Protein AF-A0A4Y2WL04-F1 (afdb_monomer)

pLDDT: mean 79.42, std 12.65, range [35.5, 92.81]

Structure (mmCIF, N/CA/C/O backbone):
data_AF-A0A4Y2WL04-F1
#
_entry.id   AF-A0A4Y2WL04-F1
#
loop_
_atom_site.group_PDB
_atom_site.id
_atom_site.type_symbol
_atom_site.label_atom_id
_atom_site.label_alt_id
_atom_site.label_comp_id
_atom_site.label_asym_id
_atom_site.label_entity_id
_atom_site.label_seq_id
_atom_site.pdbx_PDB_ins_code
_atom_site.Cartn_x
_atom_site.Cartn_y
_atom_site.Cartn_z
_atom_site.occupancy
_atom_site.B_iso_or_equiv
_atom_site.auth_seq_id
_atom_site.auth_comp_id
_atom_site.auth_asym_id
_atom_site.auth_atom_id
_atom_site.pdbx_PDB_model_num
ATOM 1 N N . MET A 1 1 ? 14.098 -0.185 -24.403 1.00 44.84 1 MET A N 1
ATOM 2 C CA . MET A 1 1 ? 14.983 0.852 -23.835 1.00 44.84 1 MET A CA 1
ATOM 3 C C . MET A 1 1 ? 16.358 0.227 -23.662 1.00 44.84 1 MET A C 1
ATOM 5 O O . MET A 1 1 ? 16.456 -0.770 -22.962 1.00 44.84 1 MET A O 1
ATOM 9 N N . ALA A 1 2 ? 17.377 0.695 -24.384 1.00 35.50 2 ALA A N 1
ATOM 10 C CA . ALA A 1 2 ? 18.730 0.156 -24.260 1.00 35.50 2 ALA A CA 1
ATOM 11 C C . ALA A 1 2 ? 19.444 0.893 -23.122 1.00 35.50 2 ALA A C 1
ATOM 13 O O . ALA A 1 2 ? 19.768 2.070 -23.257 1.00 35.50 2 ALA A O 1
ATOM 14 N N . VAL A 1 3 ? 19.645 0.215 -21.993 1.00 47.19 3 VAL A N 1
ATOM 15 C CA . VAL A 1 3 ? 20.577 0.668 -20.960 1.00 47.19 3 VAL A CA 1
ATOM 16 C C . VAL A 1 3 ? 21.973 0.229 -21.390 1.00 47.19 3 VAL A C 1
ATOM 18 O O . VAL A 1 3 ? 22.305 -0.954 -21.375 1.00 47.19 3 VAL A O 1
ATOM 21 N N . PHE A 1 4 ? 22.778 1.176 -21.867 1.00 46.31 4 PHE A N 1
ATOM 22 C CA . PHE A 1 4 ? 24.177 0.913 -22.174 1.00 46.31 4 PHE A CA 1
ATOM 23 C C . PHE A 1 4 ? 24.945 0.810 -20.857 1.00 46.31 4 PHE A C 1
ATOM 25 O O . PHE A 1 4 ? 25.389 1.815 -20.310 1.00 46.31 4 PHE A O 1
ATOM 32 N N . ASN A 1 5 ? 25.104 -0.413 -20.351 1.00 56.41 5 ASN A N 1
ATOM 33 C CA . ASN A 1 5 ? 26.164 -0.703 -19.396 1.00 56.41 5 ASN A CA 1
ATOM 34 C C . ASN A 1 5 ? 27.483 -0.641 -20.173 1.00 56.41 5 ASN A C 1
ATOM 36 O O . ASN A 1 5 ? 27.885 -1.607 -20.823 1.00 56.41 5 ASN A O 1
ATOM 40 N N . LEU A 1 6 ? 28.136 0.523 -20.156 1.00 52.38 6 LEU A N 1
ATOM 41 C CA . LEU A 1 6 ? 29.555 0.595 -20.472 1.00 52.38 6 LEU A CA 1
ATOM 42 C C . LEU A 1 6 ? 30.251 -0.203 -19.377 1.00 52.38 6 LEU A C 1
ATOM 44 O O . LEU A 1 6 ? 30.324 0.245 -18.237 1.00 52.38 6 LEU A O 1
ATOM 48 N N . ALA A 1 7 ? 30.671 -1.419 -19.719 1.00 55.03 7 ALA A N 1
ATOM 49 C CA . ALA A 1 7 ? 31.438 -2.271 -18.834 1.00 55.03 7 ALA A CA 1
ATOM 50 C C . ALA A 1 7 ? 32.570 -1.448 -18.205 1.00 55.03 7 ALA A C 1
ATOM 52 O O . ALA A 1 7 ? 33.460 -0.965 -18.910 1.00 55.03 7 ALA A O 1
ATOM 53 N N . HIS A 1 8 ? 32.525 -1.280 -16.887 1.00 48.91 8 HIS A N 1
ATOM 54 C CA . HIS A 1 8 ? 33.720 -0.982 -16.125 1.00 48.91 8 HIS A CA 1
ATOM 55 C C . HIS A 1 8 ? 34.093 -2.257 -15.383 1.00 48.91 8 HIS A C 1
ATOM 57 O O . HIS A 1 8 ? 33.288 -2.820 -14.645 1.00 48.91 8 HIS A O 1
ATOM 63 N N . ASN A 1 9 ? 35.286 -2.747 -15.721 1.00 54.72 9 ASN A N 1
ATOM 64 C CA . ASN A 1 9 ? 35.934 -3.916 -15.148 1.00 54.72 9 ASN A CA 1
ATOM 65 C C . ASN A 1 9 ? 35.81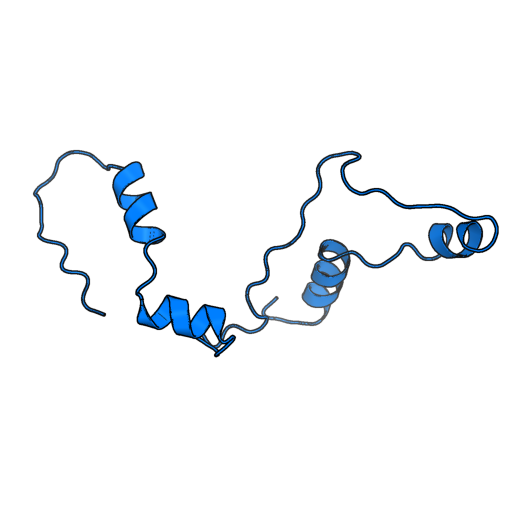9 -3.931 -13.621 1.00 54.72 9 ASN A C 1
ATOM 67 O O . ASN A 1 9 ? 35.952 -2.881 -12.998 1.00 54.72 9 ASN A O 1
ATOM 71 N N . ASP A 1 10 ? 35.631 -5.133 -13.069 1.00 61.22 10 ASP A N 1
ATOM 72 C CA . ASP A 1 10 ? 35.759 -5.507 -11.658 1.00 61.22 10 ASP A CA 1
ATOM 73 C C . ASP A 1 10 ? 36.376 -4.425 -10.765 1.00 61.22 10 ASP A C 1
ATOM 75 O O . ASP A 1 10 ? 37.590 -4.237 -10.769 1.00 61.22 10 ASP A O 1
ATOM 79 N N . THR A 1 11 ? 35.553 -3.721 -9.986 1.00 57.91 11 THR A N 1
ATOM 80 C CA . THR A 1 11 ? 35.873 -3.259 -8.625 1.00 57.91 11 THR A CA 1
ATOM 81 C C . THR A 1 11 ? 34.690 -2.479 -8.051 1.00 57.91 11 THR A C 1
ATOM 83 O O . THR A 1 11 ? 34.360 -1.395 -8.509 1.00 57.91 11 THR A O 1
ATOM 86 N N . GLN A 1 12 ? 34.111 -3.041 -6.984 1.00 60.28 12 GLN A N 1
ATOM 87 C CA . GLN A 1 12 ? 33.135 -2.433 -6.073 1.00 60.28 12 GLN A CA 1
ATOM 88 C C . GLN A 1 12 ? 31.658 -2.513 -6.514 1.00 60.28 12 GLN A C 1
ATOM 90 O O . GLN A 1 12 ? 31.191 -1.818 -7.408 1.00 60.28 12 GLN A O 1
ATOM 95 N N . HIS A 1 13 ? 30.908 -3.390 -5.835 1.00 69.81 13 HIS A N 1
ATOM 96 C CA . HIS A 1 13 ? 29.447 -3.443 -5.875 1.00 69.81 13 HIS A CA 1
ATOM 97 C C . HIS A 1 13 ? 28.899 -2.160 -5.235 1.00 69.81 13 HIS A C 1
ATOM 99 O O . HIS A 1 13 ? 28.680 -2.105 -4.026 1.00 69.81 13 HIS A O 1
ATOM 105 N N . ASP A 1 14 ? 28.776 -1.097 -6.026 1.00 81.00 14 ASP A N 1
ATOM 106 C CA . ASP A 1 14 ? 28.173 0.154 -5.579 1.00 81.00 14 ASP A CA 1
ATOM 107 C C . ASP A 1 14 ? 26.648 -0.014 -5.508 1.00 81.00 14 ASP A C 1
ATOM 109 O O . ASP A 1 14 ? 25.916 0.173 -6.485 1.00 81.00 14 ASP A O 1
ATOM 113 N N . GLU A 1 15 ? 26.175 -0.420 -4.328 1.00 84.00 15 GLU A N 1
ATOM 114 C CA . GLU A 1 15 ? 24.752 -0.578 -4.025 1.00 84.00 15 GLU A CA 1
ATOM 115 C C . GLU A 1 15 ? 23.972 0.725 -4.226 1.00 84.00 15 GLU A C 1
ATOM 117 O O . GLU A 1 15 ? 22.804 0.674 -4.610 1.00 84.00 15 GLU A O 1
ATOM 122 N N . VAL A 1 16 ? 24.602 1.888 -4.009 1.00 84.25 16 VAL A N 1
ATOM 123 C CA . VAL A 1 16 ? 23.950 3.196 -4.155 1.00 84.25 16 VAL A CA 1
ATOM 124 C C . VAL A 1 16 ? 23.688 3.473 -5.627 1.00 84.25 16 VAL A C 1
ATOM 126 O O . VAL A 1 16 ? 22.549 3.753 -5.998 1.00 84.25 16 VAL A O 1
ATOM 129 N N . GLN A 1 17 ? 24.695 3.310 -6.486 1.00 84.00 17 GLN A N 1
ATOM 130 C CA . GLN A 1 17 ? 24.522 3.486 -7.928 1.00 84.00 17 GLN A CA 1
ATOM 131 C C . GLN A 1 17 ? 23.509 2.482 -8.498 1.00 84.00 17 GLN A C 1
ATOM 133 O O . GLN A 1 17 ? 22.656 2.842 -9.315 1.00 84.00 17 GLN A O 1
ATOM 138 N N . LEU A 1 18 ? 23.560 1.223 -8.054 1.00 84.38 18 LEU A N 1
ATOM 139 C CA . LEU A 1 18 ? 22.606 0.200 -8.482 1.00 84.38 18 LEU A CA 1
ATOM 140 C C . LEU A 1 18 ? 21.174 0.547 -8.050 1.00 84.38 18 LEU A C 1
ATOM 142 O O . LEU A 1 18 ? 20.230 0.388 -8.829 1.00 84.38 18 LEU A O 1
ATOM 146 N N . TYR A 1 19 ? 21.017 1.059 -6.831 1.00 81.50 19 TYR A N 1
ATOM 147 C CA . TYR A 1 19 ? 19.741 1.523 -6.303 1.00 81.50 19 TYR A CA 1
ATOM 148 C C . TYR A 1 19 ? 19.191 2.719 -7.089 1.00 81.50 19 TYR A C 1
ATOM 150 O O . TYR A 1 19 ? 18.004 2.740 -7.418 1.00 81.50 19 TYR A O 1
ATOM 158 N N . GLU A 1 20 ? 20.031 3.694 -7.438 1.00 82.94 20 GLU A N 1
ATOM 159 C CA . GLU A 1 20 ? 19.632 4.854 -8.243 1.00 82.94 20 GLU A CA 1
ATOM 160 C C . GLU A 1 20 ? 19.194 4.448 -9.656 1.00 82.94 20 GLU A C 1
ATOM 162 O O . GLU A 1 20 ? 18.124 4.861 -10.112 1.00 82.94 20 GLU A O 1
ATOM 167 N N . ILE A 1 21 ? 19.959 3.579 -10.324 1.00 84.00 21 ILE A N 1
ATOM 168 C CA . ILE A 1 21 ? 19.625 3.072 -11.664 1.00 84.00 21 ILE A CA 1
ATOM 169 C C . ILE A 1 21 ? 18.319 2.270 -11.631 1.00 84.00 21 ILE A C 1
ATOM 171 O O . ILE A 1 21 ? 17.469 2.454 -12.501 1.00 84.00 21 ILE A O 1
ATOM 175 N N . GLY A 1 22 ? 18.111 1.431 -10.613 1.00 79.62 22 GLY A N 1
ATOM 176 C CA . GLY A 1 22 ? 16.882 0.648 -10.453 1.00 79.62 22 GLY A CA 1
ATOM 177 C C . GLY A 1 22 ? 15.617 1.489 -10.232 1.00 79.62 22 GLY A C 1
ATOM 178 O O . GLY A 1 22 ? 14.510 0.992 -10.439 1.00 79.62 22 GLY A O 1
ATOM 179 N N . ARG A 1 23 ? 15.755 2.759 -9.827 1.00 78.00 23 ARG A N 1
ATOM 180 C CA . ARG A 1 23 ? 14.634 3.697 -9.624 1.00 78.00 23 ARG A CA 1
ATOM 181 C C . ARG A 1 23 ? 14.467 4.707 -10.754 1.00 78.00 23 ARG A C 1
ATOM 183 O O . ARG A 1 23 ? 13.502 5.475 -10.719 1.00 78.00 23 ARG A O 1
ATOM 190 N N . TYR A 1 24 ? 15.367 4.725 -11.735 1.00 83.75 24 TYR A N 1
ATOM 191 C CA . TYR A 1 24 ? 15.243 5.611 -12.883 1.00 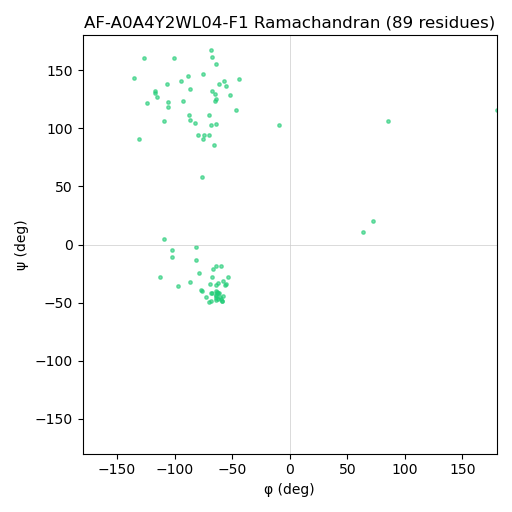83.75 24 TYR A CA 1
ATOM 192 C C . TYR A 1 24 ? 13.997 5.249 -13.701 1.00 83.75 24 TYR A C 1
ATOM 194 O O . TYR A 1 24 ? 13.831 4.113 -14.137 1.00 83.75 24 TYR A O 1
ATOM 202 N N . LEU A 1 25 ? 13.130 6.238 -13.920 1.00 82.88 25 LEU A N 1
ATOM 203 C CA . LEU A 1 25 ? 11.946 6.128 -14.767 1.00 82.88 25 LEU A CA 1
ATOM 204 C C . LEU A 1 25 ? 12.123 7.068 -15.956 1.00 82.88 25 LEU A C 1
ATOM 206 O O . LEU A 1 25 ? 12.394 8.258 -15.767 1.00 82.88 25 LEU A O 1
ATOM 210 N N . SER A 1 26 ? 11.975 6.561 -17.179 1.00 86.88 26 SER A N 1
ATOM 211 C CA . SER A 1 26 ? 12.099 7.410 -18.365 1.00 86.88 26 SER A CA 1
ATOM 212 C C . SER A 1 26 ? 11.004 8.479 -18.400 1.00 86.88 26 SER A C 1
ATOM 214 O O . SER A 1 26 ? 9.912 8.293 -17.862 1.00 86.88 26 SER A O 1
ATOM 216 N N . SER A 1 27 ? 11.249 9.600 -19.088 1.00 88.69 27 SER A N 1
ATOM 217 C CA . SER A 1 27 ? 10.240 10.660 -19.231 1.00 88.69 27 SER A CA 1
ATOM 218 C C . SER A 1 27 ? 8.932 10.148 -19.847 1.00 88.69 27 SER A C 1
ATOM 220 O O . SER A 1 27 ? 7.857 10.595 -19.460 1.00 88.69 27 SER A O 1
ATOM 222 N N . ASN A 1 28 ? 9.011 9.189 -20.777 1.00 87.50 28 ASN A N 1
ATOM 223 C CA . ASN A 1 28 ? 7.832 8.578 -21.384 1.00 87.50 28 ASN A CA 1
ATOM 224 C C . ASN A 1 28 ? 7.049 7.725 -20.372 1.00 87.50 28 ASN A C 1
ATOM 226 O O . ASN A 1 28 ? 5.847 7.929 -20.225 1.00 87.50 28 ASN A O 1
ATOM 230 N N . GLU A 1 29 ? 7.723 6.845 -19.626 1.00 84.69 29 GLU A N 1
ATOM 231 C CA . GLU A 1 29 ? 7.079 6.017 -18.596 1.00 84.69 29 GLU A CA 1
ATOM 232 C C . GLU A 1 29 ? 6.505 6.865 -17.454 1.00 84.69 29 GLU A C 1
ATOM 234 O O . GLU A 1 29 ? 5.436 6.554 -16.930 1.00 84.69 29 GLU A O 1
ATOM 239 N N . ALA A 1 30 ? 7.169 7.967 -17.089 1.00 86.69 30 ALA A N 1
ATOM 240 C CA . ALA A 1 30 ? 6.673 8.911 -16.092 1.00 86.69 30 ALA A CA 1
ATOM 241 C C . ALA A 1 30 ? 5.353 9.558 -16.532 1.00 86.69 30 ALA A C 1
ATOM 243 O O . ALA A 1 30 ? 4.396 9.581 -15.758 1.00 86.69 30 ALA A O 1
ATOM 244 N N . VAL A 1 31 ? 5.269 10.026 -17.783 1.00 91.44 31 VAL A N 1
ATOM 245 C CA . VAL A 1 31 ? 4.023 10.562 -18.356 1.00 91.44 31 VAL A CA 1
ATOM 246 C C . VAL A 1 31 ? 2.943 9.480 -18.415 1.00 91.44 31 VAL A C 1
ATOM 248 O O . VAL A 1 31 ? 1.805 9.744 -18.034 1.00 91.44 31 VAL A O 1
ATOM 251 N N . TRP A 1 32 ? 3.297 8.254 -18.809 1.00 87.62 32 TRP A N 1
ATOM 252 C CA . TRP A 1 32 ? 2.378 7.109 -18.838 1.00 87.62 32 TRP A CA 1
ATOM 253 C C . TRP A 1 32 ? 1.773 6.830 -17.458 1.00 87.62 32 TRP A C 1
ATOM 255 O O . TRP A 1 32 ? 0.561 6.661 -17.326 1.00 87.62 32 TRP A O 1
ATOM 265 N N . LYS A 1 33 ? 2.612 6.868 -16.414 1.00 83.19 33 LYS A N 1
ATOM 266 C CA . LYS A 1 33 ? 2.207 6.677 -15.018 1.00 83.19 33 LYS A CA 1
ATOM 267 C C . LYS A 1 33 ? 1.335 7.822 -14.499 1.00 83.19 33 LYS A C 1
ATOM 269 O O . LYS A 1 33 ? 0.351 7.556 -13.817 1.00 83.19 33 LYS A O 1
ATOM 274 N N . ILE A 1 34 ? 1.665 9.076 -14.829 1.00 85.62 34 ILE A N 1
ATOM 275 C CA . ILE A 1 34 ? 0.876 10.264 -14.446 1.00 85.62 34 ILE A CA 1
ATOM 276 C C . ILE A 1 34 ? -0.515 10.232 -15.087 1.00 85.62 34 ILE A C 1
ATOM 278 O O . ILE A 1 34 ? -1.498 10.574 -14.435 1.00 85.62 34 ILE A O 1
ATOM 282 N N . LEU A 1 35 ? -0.605 9.806 -16.347 1.00 88.62 35 LEU A N 1
ATOM 283 C CA . LEU A 1 35 ? -1.869 9.700 -17.078 1.00 88.62 35 LEU A CA 1
ATOM 284 C C . LEU A 1 35 ? -2.649 8.411 -16.759 1.00 88.62 35 LEU A C 1
ATOM 286 O O . LEU A 1 35 ? -3.754 8.233 -17.262 1.00 88.62 35 LEU A O 1
ATOM 290 N N . GLY A 1 36 ? -2.103 7.529 -15.914 1.00 81.56 36 GLY A N 1
ATOM 291 C CA . GLY A 1 36 ? -2.773 6.310 -15.457 1.00 81.56 36 GLY A CA 1
ATOM 292 C C . GLY A 1 36 ? -2.886 5.213 -16.517 1.00 81.56 36 GLY A C 1
ATOM 293 O O . GLY A 1 36 ? -3.727 4.325 -16.389 1.00 81.56 36 GLY A O 1
ATOM 294 N N . PHE A 1 37 ? -2.066 5.253 -17.566 1.00 83.38 37 PHE A N 1
ATOM 295 C CA . PHE A 1 37 ? -2.072 4.215 -18.589 1.00 83.38 37 PHE A CA 1
ATOM 296 C C . PHE A 1 37 ? -1.385 2.930 -18.085 1.00 83.38 37 PHE A C 1
ATOM 298 O O . PHE A 1 37 ? -0.405 3.005 -17.335 1.00 83.38 37 PHE A O 1
ATOM 305 N N . PRO A 1 38 ? -1.842 1.738 -18.513 1.00 77.62 38 PRO A N 1
ATOM 306 C CA . PRO A 1 38 ? -1.200 0.483 -18.142 1.00 77.62 38 PRO A CA 1
ATOM 307 C C . PRO A 1 38 ? 0.216 0.412 -18.737 1.00 77.62 38 PRO A C 1
ATOM 309 O O . PRO A 1 38 ? 0.399 0.552 -19.945 1.00 77.62 38 PRO A O 1
ATOM 312 N N . ILE A 1 39 ? 1.219 0.224 -17.872 1.00 76.62 39 ILE A N 1
ATOM 313 C CA . ILE A 1 39 ? 2.637 0.053 -18.256 1.00 76.62 39 ILE A CA 1
ATOM 314 C C . ILE A 1 39 ? 3.006 -1.436 -18.305 1.00 76.62 39 ILE A C 1
ATOM 316 O O . ILE A 1 39 ? 3.783 -1.875 -19.149 1.00 76.62 39 ILE A O 1
ATOM 320 N N . HIS A 1 40 ? 2.430 -2.222 -17.398 1.00 72.50 40 HIS A N 1
ATOM 321 C CA . HIS A 1 40 ? 2.622 -3.662 -17.312 1.00 72.50 40 HIS A CA 1
ATOM 322 C C . HIS A 1 40 ? 1.267 -4.332 -17.110 1.00 72.50 40 HIS A C 1
ATOM 324 O O . HIS A 1 40 ? 0.438 -3.823 -16.356 1.00 72.50 40 HIS A O 1
ATOM 330 N N . GLU A 1 41 ? 1.075 -5.496 -17.723 1.00 71.00 41 GLU A N 1
ATOM 331 C CA . GLU A 1 41 ? -0.085 -6.368 -17.506 1.00 71.00 41 GLU A CA 1
ATOM 332 C C . GLU A 1 41 ? 0.053 -7.114 -16.168 1.00 71.00 41 GLU A C 1
A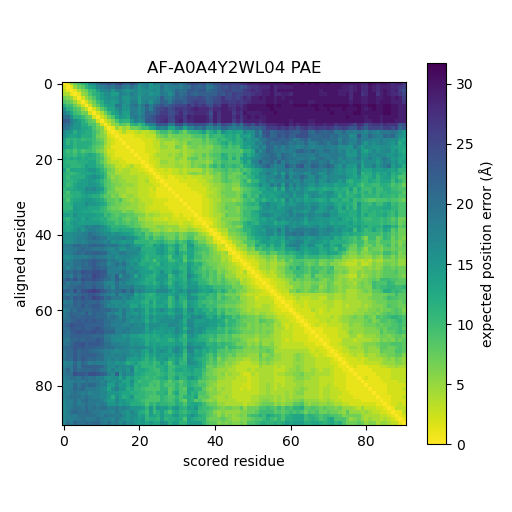TOM 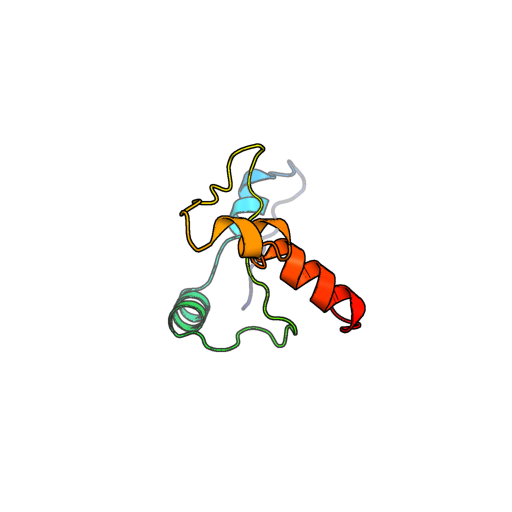334 O O . GLU A 1 41 ? 0.131 -8.337 -16.112 1.00 71.00 41 GLU A O 1
ATOM 339 N N . ARG A 1 42 ? 0.178 -6.367 -15.064 1.00 68.06 42 ARG A N 1
ATOM 340 C CA . ARG A 1 42 ? 0.164 -6.937 -13.712 1.00 68.06 42 ARG A CA 1
ATOM 341 C C . ARG A 1 42 ? -1.260 -6.910 -13.183 1.00 68.06 42 ARG A C 1
ATOM 343 O O . ARG A 1 42 ? -1.884 -5.848 -13.125 1.00 68.06 42 ARG A O 1
ATOM 350 N N . HIS A 1 43 ? -1.750 -8.078 -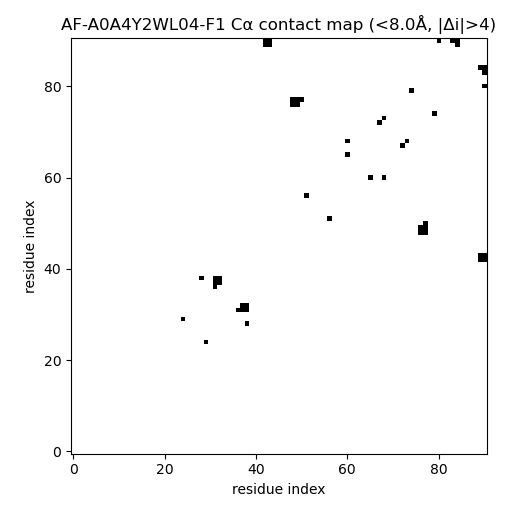12.798 1.00 63.72 43 HIS A N 1
ATOM 351 C CA . HIS A 1 43 ? -3.023 -8.243 -12.118 1.00 63.72 43 HIS A CA 1
ATOM 352 C C . HIS A 1 43 ? -2.781 -8.979 -10.799 1.00 63.72 43 HIS A C 1
ATOM 354 O O . HIS A 1 43 ? -2.208 -10.064 -10.846 1.00 63.72 43 HIS A O 1
ATOM 360 N N . PRO A 1 44 ? -3.161 -8.378 -9.655 1.00 68.75 44 PRO A N 1
ATOM 361 C CA . PRO A 1 44 ? -3.680 -7.009 -9.488 1.00 68.75 44 PRO A CA 1
ATOM 362 C C . PRO A 1 44 ? -2.624 -5.915 -9.778 1.00 68.75 44 PRO A C 1
ATOM 364 O O . PRO A 1 44 ? -1.417 -6.165 -9.794 1.00 68.75 44 PRO A O 1
ATOM 367 N N . THR A 1 45 ? -3.065 -4.673 -10.031 1.00 68.44 45 THR A N 1
ATOM 368 C CA . THR A 1 45 ? -2.149 -3.522 -10.161 1.00 68.44 45 THR A CA 1
ATOM 369 C C . THR A 1 45 ? -1.288 -3.415 -8.901 1.00 68.44 45 THR A C 1
ATOM 371 O O . THR A 1 45 ? -1.805 -3.520 -7.792 1.00 68.44 45 THR A O 1
ATOM 374 N N . VAL A 1 46 ? 0.019 -3.164 -9.045 1.00 72.12 46 VAL A N 1
ATOM 375 C CA . VAL A 1 46 ? 0.901 -2.970 -7.883 1.00 72.12 46 VAL A CA 1
ATOM 376 C C . VAL A 1 46 ? 0.525 -1.665 -7.181 1.00 72.12 46 VAL A C 1
ATOM 378 O O . VAL A 1 46 ? 0.867 -0.576 -7.646 1.00 72.12 46 VAL A O 1
ATOM 381 N N . ILE A 1 47 ? -0.186 -1.782 -6.062 1.00 73.06 47 ILE A N 1
ATOM 382 C CA . ILE A 1 47 ? -0.593 -0.667 -5.206 1.00 73.06 47 ILE A CA 1
ATOM 383 C C . ILE A 1 47 ? 0.262 -0.701 -3.941 1.00 73.06 47 ILE A C 1
ATOM 385 O O . ILE A 1 47 ? 0.522 -1.759 -3.372 1.00 73.06 47 ILE A O 1
ATOM 389 N N . HIS A 1 48 ? 0.717 0.468 -3.493 1.00 78.69 48 HIS A N 1
ATOM 390 C CA . HIS A 1 48 ? 1.437 0.574 -2.231 1.00 78.69 48 HIS A CA 1
ATOM 391 C C . HIS A 1 48 ? 0.470 0.332 -1.064 1.00 78.69 48 HIS A C 1
ATOM 393 O O . HIS A 1 48 ? -0.405 1.159 -0.800 1.00 78.69 48 HIS A O 1
ATOM 399 N N . LEU A 1 49 ? 0.640 -0.784 -0.355 1.00 83.06 49 LEU A N 1
ATOM 400 C CA . LEU A 1 49 ? -0.131 -1.084 0.850 1.00 83.06 49 LEU A CA 1
ATOM 401 C C . LEU A 1 49 ? 0.242 -0.111 1.970 1.00 83.06 49 LEU A C 1
ATOM 403 O O . LEU A 1 49 ? 1.418 0.129 2.251 1.00 83.06 49 LEU A O 1
ATOM 407 N N . SER A 1 50 ? -0.765 0.464 2.624 1.00 81.12 50 SER A N 1
ATOM 408 C CA . SER A 1 50 ? -0.539 1.325 3.782 1.00 81.12 50 SER A CA 1
ATOM 409 C C . SER A 1 50 ? -0.291 0.458 5.015 1.00 81.12 50 SER A C 1
ATOM 411 O O . SER A 1 50 ? -1.228 0.024 5.682 1.00 81.12 50 SER A O 1
ATOM 413 N N . VAL A 1 51 ? 0.982 0.201 5.314 1.00 80.25 51 VAL A N 1
ATOM 414 C CA . VAL A 1 51 ? 1.394 -0.435 6.569 1.00 80.25 51 VAL A CA 1
ATOM 415 C C . VAL A 1 51 ? 1.583 0.660 7.613 1.00 80.25 51 VAL A C 1
ATOM 417 O O . VAL A 1 51 ? 2.478 1.499 7.504 1.00 80.25 51 VAL A O 1
ATOM 420 N N . HIS A 1 52 ? 0.700 0.685 8.605 1.00 83.06 52 HIS A N 1
ATOM 421 C CA . HIS A 1 52 ? 0.774 1.631 9.712 1.00 83.06 52 HIS A CA 1
ATOM 422 C C . HIS A 1 52 ? 1.637 1.055 10.841 1.00 83.06 52 HIS A C 1
ATOM 424 O O . HIS A 1 52 ? 1.616 -0.146 11.098 1.00 83.06 52 HIS A O 1
ATOM 430 N N . LEU A 1 53 ? 2.386 1.920 11.532 1.00 86.12 53 LEU A N 1
ATOM 431 C CA . LEU A 1 53 ? 3.045 1.557 12.790 1.00 86.12 53 LEU A CA 1
ATOM 432 C C . LEU A 1 53 ? 1.997 1.334 13.891 1.00 86.12 53 LEU A C 1
ATOM 434 O O . LEU A 1 53 ? 0.835 1.726 13.743 1.00 86.12 53 LEU A O 1
ATOM 438 N N . GLU A 1 54 ? 2.413 0.748 15.014 1.00 82.75 54 GLU A N 1
ATOM 439 C CA . GLU A 1 54 ? 1.561 0.620 16.198 1.00 82.75 54 GLU A CA 1
ATOM 440 C C . GLU A 1 54 ? 0.971 1.992 16.578 1.00 82.75 54 GLU A C 1
ATOM 442 O O . GLU A 1 54 ? 1.688 2.990 16.655 1.00 82.75 54 GLU A O 1
ATOM 447 N N . ASN A 1 55 ? -0.352 2.061 16.764 1.00 81.56 55 ASN A N 1
ATOM 448 C CA . ASN A 1 55 ? -1.112 3.299 17.010 1.00 81.56 55 ASN A CA 1
ATOM 449 C C . ASN A 1 55 ? -1.095 4.339 15.861 1.00 81.56 55 ASN A C 1
ATOM 451 O O . ASN A 1 55 ? -1.566 5.466 16.033 1.00 81.56 55 ASN A O 1
ATOM 455 N N . GLY A 1 56 ? -0.595 3.977 14.674 1.00 84.06 56 GLY A N 1
ATOM 456 C CA . GLY A 1 56 ? -0.521 4.841 13.489 1.00 84.06 56 GLY A CA 1
ATOM 457 C C . GLY A 1 56 ? -1.822 4.939 12.686 1.00 84.06 56 GLY A C 1
ATOM 458 O O . GLY A 1 56 ? -1.960 5.833 11.851 1.00 84.06 56 GLY A O 1
ATOM 459 N N . GLN A 1 57 ? -2.786 4.055 12.948 1.00 85.12 57 GLN A N 1
ATOM 460 C CA . GLN A 1 57 ? -4.098 4.057 12.309 1.00 85.12 57 GLN A CA 1
ATOM 461 C C . GLN A 1 57 ? -5.171 4.496 13.309 1.00 85.12 57 GLN A C 1
ATOM 463 O O . GLN A 1 57 ? -5.536 3.756 14.220 1.00 85.12 57 GLN A O 1
ATOM 468 N N . ARG A 1 58 ? -5.675 5.726 13.157 1.00 86.50 58 ARG A N 1
ATOM 469 C CA . ARG A 1 58 ? -6.698 6.286 14.052 1.00 86.50 58 ARG A CA 1
ATOM 470 C C . ARG A 1 58 ? -8.101 5.901 13.594 1.00 86.50 58 ARG A C 1
ATOM 472 O O . ARG A 1 58 ? -8.444 6.081 12.429 1.00 86.50 58 ARG A O 1
ATOM 479 N N . VAL A 1 59 ? -8.927 5.457 14.539 1.00 85.69 59 VAL A N 1
ATOM 480 C CA . VAL A 1 59 ? -10.359 5.199 14.343 1.00 85.69 59 VAL A CA 1
ATOM 481 C C . VAL A 1 59 ? -11.146 6.149 15.239 1.00 85.69 59 VAL A C 1
ATOM 483 O O . VAL A 1 59 ? -10.843 6.289 16.422 1.00 85.69 59 VAL A O 1
ATOM 486 N N . TYR A 1 60 ? -12.138 6.828 14.667 1.00 89.12 60 TYR A N 1
ATOM 487 C CA . TYR A 1 60 ? -12.993 7.760 15.399 1.00 89.12 60 TYR A CA 1
ATOM 488 C C . TYR A 1 60 ? -14.265 7.063 15.874 1.00 89.12 60 TYR A C 1
ATOM 490 O O . TYR A 1 60 ? -14.869 6.291 15.133 1.00 89.12 60 TYR A O 1
ATOM 498 N N . PHE A 1 61 ? -14.701 7.383 17.087 1.00 91.12 61 PHE A N 1
ATOM 499 C CA . PHE A 1 61 ? -15.905 6.823 17.689 1.00 91.12 61 PHE A CA 1
ATOM 500 C C . PHE A 1 61 ? -16.927 7.933 17.942 1.00 91.12 61 PHE A C 1
ATOM 502 O O . PHE A 1 61 ? -16.583 8.986 18.476 1.00 91.12 61 PHE A O 1
ATOM 509 N N . THR A 1 62 ? -18.174 7.702 17.540 1.00 92.81 62 THR A N 1
ATOM 510 C CA . THR A 1 62 ? -19.343 8.533 17.864 1.00 92.81 62 THR A CA 1
ATOM 511 C C . THR A 1 62 ? -20.426 7.651 18.472 1.00 92.81 62 THR A C 1
ATOM 513 O O . THR A 1 62 ? -20.410 6.432 18.295 1.00 92.81 62 THR A O 1
ATOM 516 N N . THR A 1 63 ? -21.376 8.249 19.187 1.00 92.12 63 THR A N 1
ATOM 517 C CA . THR A 1 63 ? -22.478 7.534 19.851 1.00 92.12 63 THR A CA 1
ATOM 518 C 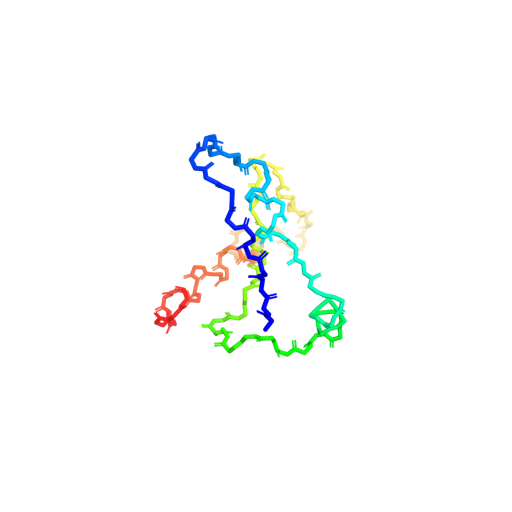C . THR A 1 63 ? -23.274 6.632 18.908 1.00 92.12 63 THR A C 1
ATOM 520 O O . THR A 1 63 ? -23.783 5.600 19.333 1.00 92.12 63 THR A O 1
ATOM 523 N N . GLU A 1 64 ? -23.322 6.975 17.624 1.00 91.88 64 GLU A N 1
ATOM 524 C CA . GLU A 1 64 ? -24.045 6.248 16.585 1.00 91.88 64 GLU A CA 1
ATOM 525 C C . GLU A 1 64 ? -23.213 5.111 15.970 1.00 91.88 64 GLU A C 1
ATOM 527 O O . GLU A 1 64 ? -23.778 4.094 15.584 1.00 91.88 64 GLU A O 1
ATOM 532 N N . ASN A 1 65 ? -21.882 5.252 15.884 1.00 89.19 65 ASN A N 1
ATOM 533 C CA . ASN A 1 65 ? -21.022 4.322 15.134 1.00 89.19 65 ASN A CA 1
ATOM 534 C C . ASN A 1 65 ? -20.252 3.313 16.001 1.00 89.19 65 ASN A C 1
ATOM 536 O O . ASN A 1 65 ? -19.653 2.387 15.457 1.00 89.19 65 ASN A O 1
ATOM 540 N N . VAL A 1 66 ? -20.228 3.484 17.328 1.00 90.31 66 VAL A N 1
ATOM 541 C CA . VAL A 1 66 ? -19.422 2.641 18.232 1.00 90.31 66 VAL A CA 1
ATOM 542 C C . VAL A 1 66 ? -19.803 1.169 18.119 1.00 90.31 66 VAL A C 1
ATOM 544 O O . VAL A 1 66 ? -18.921 0.328 17.969 1.00 90.31 66 VAL A O 1
ATOM 547 N N . LEU A 1 67 ? -21.101 0.854 18.174 1.00 91.12 67 LEU A N 1
ATOM 548 C CA . LEU A 1 67 ? -21.564 -0.536 18.122 1.00 91.12 67 LEU A CA 1
ATOM 549 C C . LEU A 1 67 ? -21.215 -1.187 16.782 1.00 91.12 67 LEU A C 1
ATOM 551 O O . LEU A 1 67 ? -20.693 -2.298 16.760 1.00 91.12 67 LEU A O 1
ATOM 555 N N . GLU A 1 68 ? -21.435 -0.463 15.686 1.00 89.00 68 GLU A N 1
ATOM 556 C CA . GLU A 1 68 ? -21.125 -0.933 14.338 1.00 89.00 68 GLU A CA 1
ATOM 557 C C . GLU A 1 68 ? -19.620 -1.155 14.155 1.00 89.00 68 GLU A C 1
ATOM 559 O O . GLU A 1 68 ? -19.218 -2.233 13.741 1.00 89.00 68 GLU A O 1
ATOM 564 N N . ARG A 1 69 ? -18.767 -0.200 14.549 1.00 87.56 69 ARG A N 1
ATOM 565 C CA . ARG A 1 69 ? -17.305 -0.301 14.379 1.00 87.56 69 ARG A CA 1
ATOM 566 C C . ARG A 1 69 ? -16.642 -1.378 15.229 1.00 87.56 69 ARG A C 1
ATOM 568 O O . ARG A 1 69 ? -15.584 -1.872 14.851 1.00 87.56 69 ARG A O 1
ATOM 575 N N . VAL A 1 70 ? -17.218 -1.707 16.384 1.00 87.25 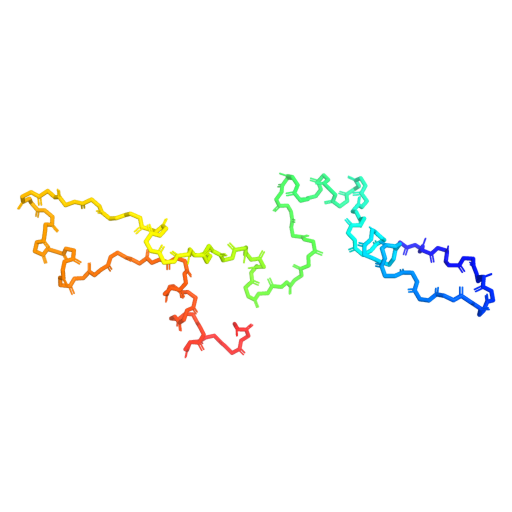70 VAL A N 1
ATOM 576 C CA . VAL A 1 70 ? -16.721 -2.796 17.239 1.00 87.25 70 VAL A CA 1
ATOM 577 C C . VAL A 1 70 ? -17.122 -4.157 16.671 1.00 87.25 70 VAL A C 1
ATOM 579 O O . VAL A 1 70 ? -16.327 -5.091 16.721 1.00 87.25 70 VAL A O 1
ATOM 582 N N . GLN A 1 71 ? -18.338 -4.276 16.132 1.00 89.00 71 GLN A N 1
ATOM 583 C CA . GLN A 1 71 ? -18.826 -5.524 15.540 1.00 89.00 71 GLN A CA 1
ATOM 584 C C . GLN A 1 71 ? -18.231 -5.784 14.154 1.00 89.00 71 GLN A C 1
ATOM 586 O O . GLN A 1 71 ? -17.882 -6.917 13.833 1.00 89.00 71 GLN A O 1
ATOM 591 N N . VAL A 1 72 ? -18.112 -4.733 13.347 1.00 87.88 72 VAL A N 1
ATOM 592 C CA . VAL A 1 72 ? -17.613 -4.761 11.975 1.00 87.88 72 VAL A CA 1
ATOM 593 C C . VAL A 1 72 ? -16.564 -3.657 11.835 1.00 87.88 72 VAL A C 1
ATOM 595 O O . VAL A 1 72 ? -16.890 -2.504 11.530 1.00 87.88 72 VAL A O 1
ATOM 598 N N . PRO A 1 73 ? -15.285 -3.980 12.091 1.00 84.88 73 PRO A N 1
ATOM 599 C CA . PRO A 1 73 ? -14.201 -3.043 11.867 1.00 84.88 73 PRO A CA 1
ATOM 600 C C . PRO A 1 73 ? -14.184 -2.583 10.404 1.00 84.88 73 PRO A C 1
ATOM 602 O O . PRO A 1 73 ? -14.408 -3.397 9.505 1.00 84.88 73 PRO A O 1
ATOM 605 N N . PRO A 1 74 ? -13.905 -1.296 10.139 1.00 84.31 74 PRO A N 1
ATOM 606 C CA . PRO A 1 74 ? -13.798 -0.804 8.776 1.00 84.31 74 PRO A CA 1
ATOM 607 C C . PRO A 1 74 ? -12.660 -1.511 8.039 1.00 84.31 74 PRO A C 1
ATOM 609 O O . PRO A 1 74 ? -11.570 -1.701 8.584 1.00 84.31 74 PRO A O 1
ATOM 612 N N . GLU A 1 75 ? -12.915 -1.860 6.783 1.00 86.88 75 GLU A N 1
ATOM 613 C CA . GLU A 1 75 ? -11.929 -2.516 5.939 1.00 86.88 75 GLU A CA 1
ATOM 614 C C . GLU A 1 75 ? -10.740 -1.584 5.672 1.00 86.88 75 GLU A C 1
ATOM 616 O O . GLU A 1 75 ? -10.879 -0.416 5.301 1.00 86.88 75 GLU A O 1
ATOM 621 N N . THR A 1 76 ? -9.544 -2.111 5.900 1.00 87.44 76 THR A N 1
ATOM 622 C CA . THR A 1 76 ? -8.265 -1.458 5.623 1.00 87.44 76 THR A CA 1
ATOM 623 C C . THR A 1 76 ? -7.689 -1.998 4.319 1.00 87.44 76 THR A C 1
ATOM 625 O O . THR A 1 76 ? -8.025 -3.105 3.904 1.00 87.44 76 THR A O 1
ATOM 628 N N . THR A 1 77 ? -6.760 -1.272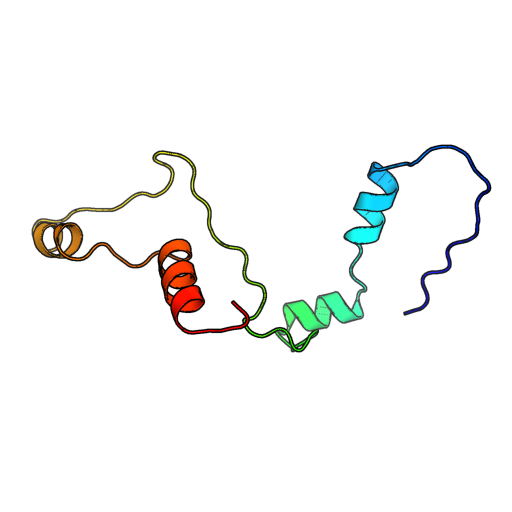 3.694 1.00 87.31 77 THR A N 1
ATOM 629 C CA . THR A 1 77 ? -6.058 -1.763 2.491 1.00 87.31 77 THR A CA 1
ATOM 630 C C . THR A 1 77 ? -5.373 -3.116 2.725 1.00 87.31 77 THR A C 1
ATOM 632 O O . THR A 1 77 ? -5.355 -3.960 1.835 1.00 87.31 77 THR A O 1
ATOM 635 N N . LEU A 1 78 ? -4.863 -3.354 3.937 1.00 86.38 78 LEU A N 1
ATOM 636 C CA . LEU A 1 78 ? -4.205 -4.599 4.326 1.00 86.38 78 LEU A CA 1
ATOM 637 C C . LEU A 1 78 ? -5.202 -5.753 4.501 1.00 86.38 78 LEU A C 1
ATOM 639 O O . LEU A 1 78 ? -4.965 -6.851 4.006 1.00 86.38 78 LEU A O 1
ATOM 643 N N . THR A 1 79 ? -6.333 -5.525 5.170 1.00 88.44 79 THR A N 1
ATOM 644 C CA . THR A 1 79 ? -7.367 -6.564 5.339 1.00 88.44 79 THR A CA 1
ATOM 645 C C . THR A 1 79 ? -8.072 -6.884 4.021 1.00 88.44 79 THR A C 1
ATOM 647 O O . THR A 1 79 ? -8.392 -8.046 3.768 1.00 88.44 79 THR A O 1
ATOM 650 N N . ALA A 1 80 ? -8.251 -5.876 3.162 1.00 88.69 80 ALA A N 1
ATOM 651 C CA . ALA A 1 80 ? -8.721 -6.048 1.791 1.00 88.69 80 ALA A CA 1
ATOM 652 C C . ALA A 1 80 ? -7.769 -6.953 1.000 1.00 88.69 80 ALA A C 1
ATOM 654 O O . ALA A 1 80 ? -8.198 -7.915 0.367 1.00 88.69 80 ALA A O 1
ATOM 655 N N . PHE A 1 81 ? -6.460 -6.699 1.105 1.00 86.94 81 PHE A N 1
ATOM 656 C CA . PHE A 1 81 ? -5.431 -7.514 0.465 1.00 86.94 81 PHE A CA 1
ATOM 657 C C . PHE A 1 81 ? -5.457 -8.971 0.945 1.00 86.94 81 PHE A C 1
ATOM 659 O O . PHE A 1 81 ? -5.462 -9.878 0.123 1.00 86.94 81 PHE A O 1
ATOM 666 N N . PHE A 1 82 ? -5.579 -9.224 2.251 1.00 89.69 82 PHE A N 1
ATOM 667 C CA . PHE A 1 82 ? -5.710 -10.600 2.748 1.00 89.69 82 PHE A CA 1
ATOM 668 C C . PHE A 1 82 ? -6.965 -11.314 2.252 1.00 89.69 82 PHE A C 1
ATOM 670 O O . PHE A 1 82 ? -6.931 -12.524 2.043 1.00 89.69 82 PHE A O 1
ATOM 677 N N . THR A 1 83 ? -8.061 -10.583 2.064 1.00 90.75 83 THR A N 1
ATOM 678 C CA . THR A 1 83 ? -9.284 -11.141 1.479 1.00 90.75 83 THR A CA 1
ATOM 679 C C . THR A 1 83 ? -9.063 -11.477 0.004 1.00 90.75 83 THR A C 1
ATOM 681 O O . THR A 1 83 ? -9.448 -12.557 -0.439 1.00 90.75 83 THR A O 1
ATOM 684 N N . LEU A 1 84 ? -8.368 -10.608 -0.737 1.00 89.12 84 LEU A N 1
ATOM 685 C CA . LEU A 1 84 ? -7.999 -10.843 -2.133 1.00 89.12 84 LEU A CA 1
ATOM 686 C C . LEU A 1 84 ? -7.144 -12.110 -2.287 1.00 89.12 84 LEU A C 1
ATOM 688 O O . LEU A 1 84 ? -7.509 -12.976 -3.081 1.00 89.12 84 LEU A O 1
ATOM 692 N N . CYS A 1 85 ? -6.099 -12.276 -1.468 1.00 89.12 85 CYS A N 1
ATOM 693 C CA . CYS A 1 85 ? -5.214 -13.451 -1.485 1.00 89.12 85 CYS A CA 1
ATOM 694 C C . CYS A 1 85 ? -5.924 -14.789 -1.215 1.00 89.12 85 CYS A C 1
ATOM 696 O O . CYS A 1 85 ? -5.367 -15.843 -1.505 1.00 89.12 85 CYS A O 1
ATOM 698 N N . GLN A 1 86 ? -7.130 -14.790 -0.636 1.00 92.25 86 GLN A N 1
ATOM 699 C CA . GLN A 1 86 ? -7.906 -16.027 -0.456 1.00 92.25 86 GLN A CA 1
ATOM 700 C C . GLN A 1 86 ? -8.611 -16.474 -1.740 1.00 92.25 86 GLN A C 1
ATOM 702 O O . GLN A 1 86 ? -8.956 -17.647 -1.871 1.00 92.25 86 GLN A O 1
ATOM 707 N N . SER A 1 87 ? -8.873 -15.539 -2.652 1.00 89.19 87 SER A N 1
ATOM 708 C CA . SER A 1 87 ? -9.705 -15.754 -3.841 1.00 89.19 87 SER A CA 1
ATOM 709 C C . SER A 1 87 ? -8.932 -15.696 -5.155 1.00 89.19 87 SER A C 1
ATOM 711 O O . SER A 1 87 ? -9.347 -16.327 -6.125 1.00 89.19 87 SER A O 1
ATOM 713 N N . ASP A 1 88 ? -7.837 -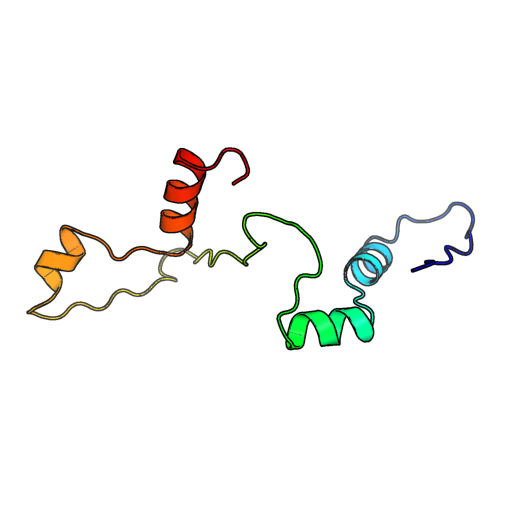14.940 -5.189 1.00 84.50 88 ASP A N 1
ATOM 714 C CA . ASP A 1 88 ? -7.035 -14.689 -6.380 1.00 84.50 88 ASP A CA 1
ATOM 715 C C . ASP A 1 88 ? -5.727 -15.485 -6.302 1.00 84.50 88 ASP A C 1
ATOM 717 O O . ASP A 1 88 ? -4.960 -15.353 -5.351 1.00 84.50 88 ASP A O 1
ATOM 721 N N . GLU A 1 89 ? -5.490 -16.323 -7.311 1.00 80.75 89 GLU A N 1
ATOM 722 C CA . GLU A 1 89 ? -4.297 -17.170 -7.433 1.00 80.75 89 GLU A CA 1
ATOM 723 C C . GLU A 1 89 ? -3.012 -16.351 -7.655 1.00 80.75 89 GLU A C 1
ATOM 725 O O . GLU A 1 89 ? -1.916 -16.837 -7.376 1.00 80.75 89 GLU A O 1
ATOM 730 N N . PHE A 1 90 ? -3.136 -15.109 -8.137 1.00 74.69 90 PHE A N 1
ATOM 731 C CA . PHE A 1 90 ? -2.013 -14.240 -8.501 1.00 74.69 90 PHE A CA 1
ATOM 732 C C . PHE A 1 90 ? -1.794 -13.058 -7.541 1.00 74.69 90 PHE A C 1
ATOM 734 O O . PHE A 1 90 ? -0.944 -12.206 -7.820 1.00 74.69 90 PHE A O 1
ATOM 741 N N . ALA A 1 91 ? -2.551 -12.990 -6.441 1.00 70.94 91 ALA A N 1
ATOM 742 C CA . ALA A 1 91 ? -2.429 -11.945 -5.420 1.00 70.94 91 ALA A CA 1
ATOM 743 C C . ALA A 1 91 ? -1.269 -12.160 -4.436 1.00 70.94 91 ALA A C 1
ATOM 745 O O . ALA A 1 91 ? -0.913 -13.322 -4.138 1.00 70.94 91 ALA A O 1
#

Radius of gyration: 21.35 Å; Cα contacts (8 Å, |Δi|>4): 26; chains: 1; bounding box: 60×28×44 Å

Solvent-accessible surface area (backbone atoms only — not comparable to full-atom values): 6278 Å² total; per-residue (Å²): 134,88,78,82,76,75,83,73,78,94,77,80,89,53,63,65,63,52,52,54,61,74,65,65,69,53,76,67,57,48,51,36,56,75,72,66,51,88,88,65,98,53,66,66,70,95,69,88,71,74,82,66,59,92,88,60,72,86,82,88,79,48,94,85,46,42,70,53,45,71,77,51,61,80,87,43,71,58,60,49,46,59,56,44,47,74,77,39,94,67,92

Mean predicted aligned error: 12.07 Å

Secondary structure (DSSP, 8-state):
---------S----HHHHHHHHH---HHHHHHHHTT--SS--SS-------PPTT-S-----TTTHHHHHHSPPPPHHHHHHHHHHH-TT-

Organism: Araneus ventricosus (NCBI:txid182803)

Sequence (91 aa):
MAVFNLAHNDTQHDEVQLYEIGRYLSSNEAVWKILGFPIHERHPTVIHLSVHLENGQRVYFTTENVLERVQVPPETTLTAFFTLCQSDEFA

Foldseek 3Di:
DDDDPPDDDDDDPPPVVVVVVVPDDDPVRVVCVVVPHDPDPDPPDDDDFDDADVVRDDDDDDPVCNVVCVVPPDDGSVNVVVVCVVPDPRD